Protein AF-A0A376UC32-F1 (afdb_monomer_lite)

Structure (mmCIF, N/CA/C/O backbone):
data_AF-A0A376UC32-F1
#
_entry.id   AF-A0A376UC32-F1
#
loop_
_atom_site.group_PDB
_atom_site.id
_atom_site.type_symbol
_atom_site.label_atom_id
_atom_site.label_alt_id
_atom_site.label_comp_id
_atom_site.label_asym_id
_atom_site.label_entity_id
_atom_site.label_seq_id
_atom_site.pdbx_PDB_ins_code
_atom_site.Cartn_x
_atom_site.Cartn_y
_atom_site.Cartn_z
_atom_site.occupancy
_atom_site.B_iso_or_equiv
_atom_site.auth_seq_id
_atom_site.auth_comp_id
_atom_site.auth_asym_id
_atom_site.auth_atom_id
_atom_site.pdbx_PDB_model_num
ATOM 1 N N . MET A 1 1 ? 10.040 -1.223 -4.655 1.00 86.00 1 MET A N 1
ATOM 2 C CA . MET A 1 1 ? 10.748 -2.369 -5.273 1.00 86.00 1 MET A CA 1
ATOM 3 C C . MET A 1 1 ? 9.924 -3.632 -5.082 1.00 86.00 1 MET A C 1
ATOM 5 O O . MET A 1 1 ? 9.119 -3.665 -4.160 1.00 86.00 1 MET A O 1
ATOM 9 N N . VAL A 1 2 ? 10.116 -4.657 -5.914 1.00 87.44 2 VAL A N 1
ATOM 10 C CA . VAL A 1 2 ? 9.403 -5.938 -5.798 1.00 87.44 2 VAL A CA 1
ATOM 11 C C . VAL A 1 2 ? 10.393 -7.031 -5.417 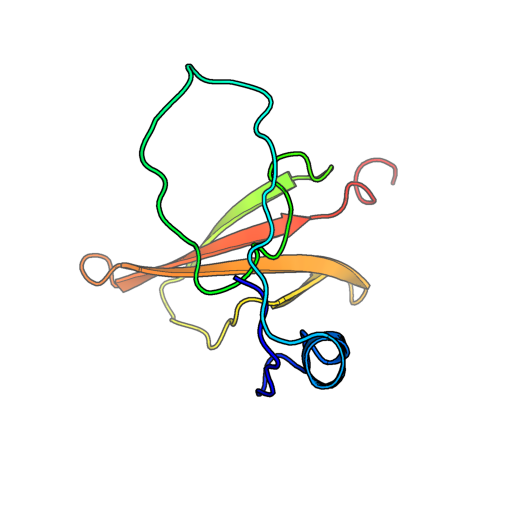1.00 87.44 2 VAL A C 1
ATOM 13 O O . VAL A 1 2 ? 11.348 -7.307 -6.142 1.00 87.44 2 VAL A O 1
ATOM 16 N N . LYS A 1 3 ? 10.161 -7.639 -4.255 1.00 89.94 3 LYS A N 1
ATOM 17 C CA . LYS A 1 3 ? 10.969 -8.712 -3.664 1.00 89.94 3 LYS A CA 1
ATOM 18 C C . LYS A 1 3 ? 10.038 -9.799 -3.119 1.00 89.94 3 LYS A C 1
ATOM 20 O O . LYS A 1 3 ? 8.867 -9.496 -2.881 1.00 89.94 3 LYS A O 1
ATOM 25 N N . PRO A 1 4 ? 10.510 -11.036 -2.903 1.00 89.44 4 PRO A N 1
ATOM 26 C CA . PRO A 1 4 ? 9.652 -12.067 -2.345 1.00 89.44 4 PRO A CA 1
ATOM 27 C C . PRO A 1 4 ? 9.384 -11.735 -0.873 1.00 89.44 4 PRO A C 1
ATOM 29 O O . PRO A 1 4 ? 10.317 -11.459 -0.115 1.00 89.44 4 PRO A O 1
ATOM 32 N N . GLN A 1 5 ? 8.113 -11.723 -0.476 1.00 86.62 5 GLN A N 1
ATOM 33 C CA . GLN A 1 5 ? 7.695 -11.446 0.899 1.00 86.62 5 GLN A CA 1
ATOM 34 C C . GLN A 1 5 ? 6.713 -12.509 1.385 1.00 86.62 5 GLN A C 1
ATOM 36 O O . GLN A 1 5 ? 5.840 -12.961 0.642 1.00 86.62 5 GLN A O 1
ATOM 41 N N . ILE A 1 6 ? 6.867 -12.883 2.654 1.00 86.94 6 ILE A N 1
ATOM 42 C CA . ILE A 1 6 ? 5.952 -13.745 3.393 1.00 86.94 6 ILE A CA 1
ATOM 43 C C . ILE A 1 6 ? 5.726 -13.128 4.771 1.00 86.94 6 ILE A C 1
ATOM 45 O O . ILE A 1 6 ? 6.682 -12.798 5.474 1.00 86.94 6 ILE A O 1
ATOM 49 N N . GLY A 1 7 ? 4.464 -12.962 5.143 1.00 81.31 7 GLY A N 1
ATOM 50 C CA . GLY A 1 7 ? 4.073 -12.354 6.407 1.00 81.31 7 GLY A CA 1
ATOM 51 C C . GLY A 1 7 ? 2.634 -12.689 6.771 1.00 81.31 7 GLY A C 1
ATOM 52 O O . GLY A 1 7 ? 1.966 -13.476 6.097 1.00 81.31 7 GLY A O 1
ATOM 53 N N . ARG A 1 8 ? 2.141 -12.092 7.858 1.00 72.88 8 ARG A N 1
ATOM 54 C CA . ARG A 1 8 ? 0.762 -12.308 8.330 1.00 72.88 8 ARG A CA 1
ATOM 55 C C . ARG A 1 8 ? -0.265 -11.769 7.329 1.00 72.88 8 ARG A C 1
ATOM 57 O O . ARG A 1 8 ? -1.365 -12.297 7.222 1.00 72.88 8 ARG A O 1
ATOM 64 N N . GLU A 1 9 ? 0.125 -10.732 6.605 1.00 70.44 9 GLU A N 1
ATOM 65 C CA . GLU A 1 9 ? -0.601 -10.065 5.530 1.00 70.44 9 GLU A CA 1
ATOM 66 C C . GLU A 1 9 ? -0.679 -10.883 4.227 1.00 70.44 9 GLU A C 1
ATOM 68 O O . GLU A 1 9 ? -1.488 -10.564 3.358 1.00 70.44 9 GLU A O 1
ATOM 73 N N . GLY A 1 10 ? 0.113 -11.955 4.092 1.00 78.38 10 GLY A N 1
ATOM 74 C CA . GLY A 1 10 ? 0.067 -12.870 2.954 1.00 78.38 10 GLY A CA 1
ATOM 75 C C . GLY A 1 10 ? 1.424 -13.107 2.297 1.00 78.38 10 GLY A C 1
ATOM 76 O O . GLY A 1 10 ? 2.481 -12.979 2.916 1.00 78.38 10 GLY A O 1
ATOM 77 N N . ILE A 1 11 ? 1.377 -13.506 1.026 1.00 87.50 11 ILE A N 1
ATOM 78 C CA . ILE A 1 11 ? 2.551 -13.857 0.225 1.00 87.50 11 ILE A CA 1
ATOM 79 C C . ILE A 1 11 ? 2.549 -12.995 -1.039 1.00 87.50 11 ILE A C 1
ATOM 81 O O . ILE A 1 11 ? 1.539 -12.930 -1.740 1.00 87.50 11 ILE A O 1
ATOM 85 N N . SER A 1 12 ? 3.675 -12.355 -1.352 1.00 85.31 12 SER A N 1
ATOM 86 C CA . SER A 1 12 ? 3.834 -11.518 -2.546 1.00 85.31 12 SER A CA 1
ATOM 87 C C . SER A 1 12 ? 5.205 -11.717 -3.198 1.00 85.31 12 SER A C 1
ATOM 89 O O . SER A 1 12 ? 6.136 -12.270 -2.608 1.00 85.31 12 SER A O 1
ATOM 91 N N . GLY A 1 13 ? 5.326 -11.313 -4.465 1.00 85.19 13 GLY A N 1
ATOM 92 C CA . GLY A 1 13 ? 6.613 -11.286 -5.161 1.00 85.19 13 GLY A CA 1
ATOM 93 C C . GLY A 1 13 ? 7.230 -12.656 -5.468 1.00 85.19 13 GLY A C 1
ATOM 94 O O . GLY A 1 13 ? 8.413 -12.707 -5.781 1.00 85.19 13 GLY A O 1
ATOM 95 N N . LEU A 1 14 ? 6.481 -13.765 -5.430 1.00 90.12 14 LEU A N 1
ATOM 96 C CA . LEU A 1 14 ? 7.032 -15.112 -5.682 1.00 90.12 14 LEU A CA 1
ATOM 97 C C . LEU A 1 14 ? 7.702 -15.271 -7.057 1.00 90.12 14 LEU A C 1
ATOM 99 O O . LEU A 1 14 ? 8.651 -16.039 -7.181 1.00 90.12 14 LEU A O 1
ATOM 103 N N . GLY A 1 15 ? 7.273 -14.514 -8.073 1.00 85.38 15 GLY A N 1
ATOM 104 C CA . GLY A 1 15 ? 7.927 -14.508 -9.390 1.00 85.38 15 GLY A CA 1
ATOM 105 C C . GLY A 1 15 ? 9.404 -14.093 -9.335 1.00 85.38 15 GLY A C 1
ATOM 106 O O . GLY A 1 15 ? 10.214 -14.573 -10.126 1.00 85.38 15 GLY A O 1
ATOM 107 N N . THR A 1 16 ? 9.781 -13.291 -8.334 1.00 88.94 16 THR A N 1
ATOM 108 C CA . THR A 1 16 ? 11.165 -12.836 -8.130 1.00 88.94 16 THR A CA 1
ATOM 109 C C . THR A 1 16 ? 12.116 -13.945 -7.686 1.00 88.94 16 THR A C 1
ATOM 111 O O . THR A 1 16 ? 13.325 -13.776 -7.804 1.00 88.94 16 THR A O 1
ATOM 114 N N . LEU A 1 17 ? 11.604 -15.100 -7.237 1.00 88.38 17 LEU A N 1
ATOM 115 C CA . LEU A 1 17 ? 12.441 -16.269 -6.946 1.00 88.38 17 LEU A CA 1
ATOM 116 C C . LEU A 1 17 ? 13.123 -16.811 -8.207 1.00 88.38 17 LEU A C 1
ATOM 118 O O . LEU A 1 17 ? 14.204 -17.383 -8.115 1.00 88.38 17 LEU A O 1
ATOM 122 N N . LEU A 1 18 ? 12.494 -16.624 -9.372 1.00 90.56 18 LEU A N 1
ATOM 123 C CA . LEU A 1 18 ? 13.030 -17.042 -10.666 1.00 90.56 18 LEU A CA 1
ATOM 124 C C . LEU A 1 18 ? 13.685 -15.877 -11.414 1.00 90.56 18 LEU A C 1
ATOM 126 O O . LEU A 1 18 ? 14.763 -16.042 -11.973 1.00 90.56 18 LEU A O 1
ATOM 130 N N . SER A 1 19 ? 13.047 -14.701 -11.432 1.00 89.25 19 SER A N 1
ATOM 131 C CA . SER A 1 19 ? 13.517 -13.547 -12.214 1.00 89.25 19 SER A CA 1
ATOM 132 C C . SER A 1 19 ? 14.552 -12.672 -11.502 1.00 89.25 19 SER A C 1
ATOM 134 O O . SER A 1 19 ? 15.186 -11.839 -12.144 1.00 89.25 19 SER A O 1
ATOM 136 N N . GLY A 1 20 ? 14.688 -12.806 -10.181 1.00 91.31 20 GLY A N 1
ATOM 137 C CA . GLY A 1 20 ? 15.379 -11.838 -9.332 1.00 91.31 20 GLY A CA 1
ATOM 138 C C . GLY A 1 20 ? 14.502 -10.643 -8.929 1.00 91.31 20 GLY A C 1
ATOM 139 O O . GLY A 1 20 ? 13.388 -10.452 -9.427 1.00 91.31 20 GLY A O 1
ATOM 140 N N . VAL A 1 21 ? 15.017 -9.848 -7.984 1.00 92.12 21 VAL A N 1
ATOM 141 C CA . VAL A 1 21 ? 14.402 -8.609 -7.468 1.00 92.12 21 VAL A CA 1
ATOM 142 C C . VAL A 1 21 ?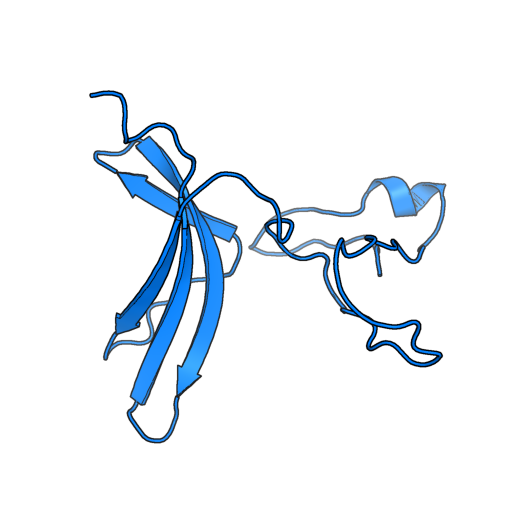 14.466 -7.513 -8.531 1.00 92.12 21 VAL A C 1
ATOM 144 O O . VAL A 1 21 ? 15.509 -7.320 -9.154 1.00 92.12 21 VAL A O 1
ATOM 147 N N . TYR A 1 22 ? 13.379 -6.759 -8.704 1.00 90.06 22 TYR A N 1
ATOM 148 C CA . TYR A 1 22 ? 13.305 -5.669 -9.683 1.00 90.06 22 TYR A CA 1
ATOM 149 C C . TYR A 1 22 ? 12.626 -4.413 -9.119 1.00 90.06 22 TYR A C 1
ATOM 151 O O . TYR A 1 22 ? 11.985 -4.429 -8.063 1.00 90.06 22 TYR A O 1
ATOM 159 N N . ILE A 1 23 ? 12.789 -3.291 -9.826 1.00 90.06 23 ILE A N 1
ATOM 160 C CA . ILE A 1 23 ? 12.121 -2.023 -9.522 1.00 90.06 23 ILE A CA 1
ATOM 161 C C . ILE A 1 23 ? 10.958 -1.857 -10.490 1.00 90.06 23 ILE A C 1
ATOM 163 O O . ILE A 1 23 ? 11.144 -1.868 -11.704 1.00 90.06 23 ILE A O 1
ATOM 167 N N . GLU A 1 24 ? 9.762 -1.699 -9.938 1.00 88.06 24 GLU A N 1
ATOM 168 C CA . GLU A 1 24 ? 8.566 -1.370 -10.700 1.00 88.06 24 GLU A CA 1
ATOM 169 C C . GLU A 1 24 ? 8.380 0.147 -10.731 1.00 88.06 24 GLU A C 1
ATOM 171 O O . GLU A 1 24 ? 8.587 0.826 -9.722 1.00 88.06 24 GLU A O 1
ATOM 176 N N . LEU A 1 25 ? 8.010 0.669 -11.898 1.00 87.56 25 LEU A N 1
ATOM 177 C CA . LEU A 1 25 ? 7.760 2.086 -12.115 1.00 87.56 25 LEU A CA 1
ATOM 178 C C . LEU A 1 25 ? 6.296 2.270 -12.503 1.00 87.56 25 LEU A C 1
ATOM 180 O O . LEU A 1 25 ? 5.861 1.758 -13.532 1.00 87.56 25 LEU A O 1
ATOM 184 N N . GLN A 1 26 ? 5.564 3.051 -11.713 1.00 85.94 26 GLN A N 1
ATOM 185 C CA . GLN A 1 26 ? 4.212 3.472 -12.054 1.00 85.94 26 GLN A CA 1
ATOM 186 C C . GLN A 1 26 ? 4.227 4.936 -12.525 1.00 85.94 26 GLN A C 1
ATOM 188 O O . GLN A 1 26 ? 4.533 5.824 -11.726 1.00 85.94 26 GLN A O 1
ATOM 193 N N . PRO A 1 27 ? 3.905 5.223 -13.800 1.00 84.44 27 PRO A N 1
ATOM 194 C CA . PRO A 1 27 ? 3.831 6.593 -14.295 1.00 84.44 27 PRO A CA 1
ATOM 195 C C . PRO A 1 27 ? 2.683 7.375 -13.645 1.00 84.44 27 PRO A C 1
ATOM 197 O O . PRO A 1 27 ? 1.557 6.887 -13.551 1.00 84.44 27 PRO A O 1
ATOM 200 N N . GLY A 1 28 ? 2.952 8.616 -13.241 1.00 82.69 28 GLY A N 1
ATOM 201 C CA . GLY A 1 28 ? 1.918 9.571 -12.842 1.00 82.69 28 GLY A CA 1
ATOM 202 C C . GLY A 1 28 ? 1.332 10.312 -14.048 1.00 82.69 28 GLY A C 1
ATOM 203 O O . GLY A 1 28 ? 2.024 10.561 -15.031 1.00 82.69 28 GLY A O 1
ATOM 204 N N . ALA A 1 29 ? 0.063 10.718 -13.964 1.00 78.88 29 ALA A N 1
ATOM 205 C CA . ALA A 1 29 ? -0.605 11.498 -15.016 1.00 78.88 29 ALA A CA 1
ATOM 206 C C . ALA A 1 29 ? -0.344 13.019 -14.933 1.00 78.88 29 ALA A C 1
ATOM 208 O O . ALA A 1 29 ? -0.784 13.773 -15.800 1.00 78.88 29 ALA A O 1
ATOM 209 N N . LYS A 1 30 ? 0.306 13.494 -13.863 1.00 79.81 30 LYS A N 1
ATOM 210 C CA . LYS A 1 30 ? 0.521 14.919 -13.567 1.00 79.81 30 LYS A CA 1
ATOM 211 C C . LYS A 1 30 ? 1.911 15.139 -12.969 1.00 79.81 30 LYS A C 1
ATOM 213 O O . LYS A 1 30 ? 2.439 14.250 -12.309 1.00 79.81 30 LYS A O 1
ATOM 218 N N . GLY A 1 31 ? 2.444 16.349 -13.140 1.00 80.81 31 GLY A N 1
ATOM 219 C CA . GLY A 1 31 ? 3.733 16.780 -12.588 1.00 80.81 31 GLY A CA 1
ATOM 220 C C . GLY A 1 31 ? 4.749 17.162 -13.666 1.00 80.81 31 GLY A C 1
ATOM 221 O O . GLY A 1 31 ? 4.568 16.864 -14.845 1.00 80.81 31 GLY A O 1
ATOM 222 N N . SER A 1 32 ? 5.811 17.856 -13.258 1.00 83.06 32 SER A N 1
ATOM 223 C CA . SER A 1 32 ? 6.989 18.111 -14.092 1.00 83.06 32 SER A CA 1
ATOM 224 C C . SER A 1 32 ? 7.998 16.974 -13.944 1.00 83.06 32 SER A C 1
ATOM 226 O O . SER A 1 32 ? 8.028 16.297 -12.917 1.00 83.06 32 SER A O 1
ATOM 228 N N . LYS A 1 33 ? 8.865 16.790 -14.944 1.00 85.69 33 LYS A N 1
ATOM 229 C CA . LYS A 1 33 ? 9.973 15.833 -14.855 1.00 85.69 33 LYS A CA 1
ATOM 230 C C . LYS A 1 33 ? 10.825 16.128 -13.611 1.00 85.69 33 LYS A C 1
ATOM 232 O O . LYS A 1 33 ? 11.251 17.264 -13.416 1.00 85.69 33 LYS A O 1
ATOM 237 N N . MET A 1 34 ? 11.070 15.103 -12.802 1.00 85.31 34 MET A N 1
ATOM 238 C CA . MET A 1 34 ? 12.024 15.129 -11.694 1.00 85.31 34 MET A CA 1
ATOM 239 C C . MET A 1 34 ? 13.166 14.146 -11.975 1.00 85.31 34 MET A C 1
ATOM 241 O O . MET A 1 34 ? 12.969 13.143 -12.664 1.00 85.31 34 MET A O 1
ATOM 245 N N . ASP A 1 35 ? 14.349 14.430 -11.432 1.00 89.38 35 ASP A N 1
ATOM 246 C CA . ASP A 1 35 ? 15.536 13.566 -11.560 1.00 89.38 35 ASP A CA 1
ATOM 247 C C . ASP A 1 35 ? 15.792 12.721 -10.299 1.00 89.38 35 ASP A C 1
ATOM 249 O O . ASP A 1 35 ? 16.705 11.899 -10.264 1.00 89.38 35 ASP A O 1
ATOM 253 N N . LYS A 1 36 ? 14.990 12.921 -9.246 1.00 89.62 36 LYS A N 1
ATOM 254 C CA . LYS A 1 36 ? 15.059 12.181 -7.983 1.00 89.62 36 LYS A CA 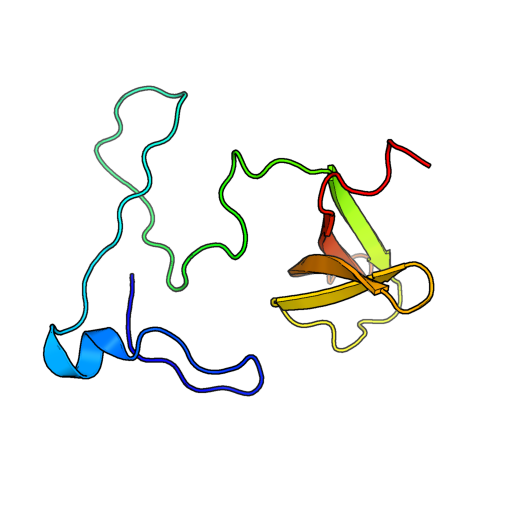1
ATOM 255 C C . LYS A 1 36 ? 13.663 11.729 -7.583 1.00 89.62 36 LYS A C 1
ATOM 257 O O . LYS A 1 36 ? 12.732 12.530 -7.623 1.00 89.62 36 LYS A O 1
ATOM 262 N N . TYR A 1 37 ? 13.555 10.466 -7.186 1.00 88.81 37 TYR A N 1
ATOM 263 C CA . TYR A 1 37 ? 12.322 9.852 -6.707 1.00 88.81 37 TYR A CA 1
ATOM 264 C C . TYR A 1 37 ? 12.631 8.995 -5.490 1.00 88.81 37 TYR A C 1
ATOM 266 O O . TYR A 1 37 ? 13.657 8.310 -5.458 1.00 88.81 37 TYR A O 1
ATOM 274 N N . ASP A 1 38 ? 11.721 9.009 -4.525 1.00 88.62 38 ASP A N 1
ATOM 275 C CA . ASP A 1 38 ? 11.791 8.109 -3.385 1.00 88.62 38 ASP A CA 1
ATOM 276 C C . ASP A 1 38 ? 11.334 6.715 -3.812 1.00 88.62 38 ASP A C 1
ATOM 278 O O . ASP A 1 38 ? 10.278 6.535 -4.427 1.00 88.62 38 ASP A O 1
ATOM 282 N N . LEU A 1 39 ? 12.148 5.711 -3.496 1.00 88.31 39 LEU A N 1
ATOM 283 C CA . LEU A 1 39 ? 11.800 4.326 -3.757 1.00 88.31 39 LEU A CA 1
ATOM 284 C C . LEU A 1 39 ? 10.922 3.808 -2.619 1.00 88.31 39 LEU A C 1
ATOM 286 O O . LEU A 1 39 ? 11.347 3.769 -1.469 1.00 88.31 39 LEU A O 1
ATOM 290 N N . LEU A 1 40 ? 9.714 3.359 -2.954 1.00 85.50 40 LEU A N 1
ATOM 291 C CA . LEU A 1 40 ? 8.839 2.698 -1.989 1.00 85.50 40 LEU A CA 1
ATOM 292 C C . LEU A 1 40 ? 9.327 1.268 -1.716 1.00 85.50 40 LEU A C 1
ATOM 294 O O . LEU A 1 40 ? 9.629 0.517 -2.651 1.00 85.50 40 LEU A O 1
ATOM 298 N N . ASP A 1 41 ? 9.370 0.877 -0.442 1.00 79.62 41 ASP A N 1
ATOM 299 C CA . ASP A 1 41 ? 9.783 -0.468 -0.014 1.00 79.62 41 ASP A CA 1
ATOM 300 C C . ASP A 1 41 ? 8.772 -1.555 -0.388 1.00 79.62 41 ASP A C 1
ATOM 302 O O . ASP A 1 41 ? 9.161 -2.684 -0.700 1.00 79.62 41 ASP A O 1
ATOM 306 N N . SER A 1 42 ? 7.486 -1.207 -0.391 1.00 78.19 42 SER A N 1
ATOM 307 C CA . SER A 1 42 ? 6.380 -2.054 -0.826 1.00 78.19 42 SER A CA 1
ATOM 308 C C . SER A 1 42 ? 5.556 -1.346 -1.905 1.00 78.19 42 SER A C 1
ATOM 310 O O . SER A 1 42 ? 5.460 -0.114 -1.905 1.00 78.19 42 SER A O 1
ATOM 312 N N . PRO A 1 43 ? 4.968 -2.097 -2.852 1.00 77.00 43 PRO A N 1
ATOM 313 C CA . PRO A 1 43 ? 4.024 -1.519 -3.794 1.00 77.00 43 PRO A CA 1
ATOM 314 C C . PRO A 1 43 ? 2.790 -0.992 -3.042 1.00 77.00 43 PRO A C 1
ATOM 316 O O . PRO A 1 43 ? 2.355 -1.612 -2.063 1.00 77.00 43 PRO A O 1
ATOM 319 N N . PRO A 1 44 ? 2.208 0.137 -3.476 1.00 76.94 44 PRO A N 1
ATOM 320 C CA . PRO A 1 44 ? 0.968 0.630 -2.895 1.00 76.94 44 PRO A CA 1
ATOM 321 C C . PRO A 1 44 ? -0.162 -0.380 -3.131 1.00 76.94 44 PRO A C 1
ATOM 323 O O . PRO A 1 44 ? -0.277 -0.957 -4.211 1.00 76.94 44 PRO A O 1
ATOM 326 N N . LEU A 1 45 ? -1.022 -0.576 -2.127 1.00 74.25 45 LEU A N 1
ATOM 327 C CA . LEU A 1 45 ? -2.128 -1.542 -2.202 1.00 74.25 45 LEU A CA 1
ATOM 328 C C . LEU A 1 45 ? -3.192 -1.173 -3.241 1.00 74.25 45 LEU A C 1
ATOM 330 O O . LEU A 1 45 ? -3.888 -2.049 -3.748 1.00 74.25 45 LEU A O 1
ATOM 334 N N . ALA A 1 46 ? -3.315 0.113 -3.562 1.00 73.62 46 ALA A N 1
ATOM 335 C CA . ALA A 1 46 ? -4.179 0.599 -4.620 1.00 73.62 46 ALA A CA 1
ATOM 336 C C . ALA A 1 46 ? -3.440 1.659 -5.445 1.00 73.62 46 ALA A C 1
ATOM 338 O O . ALA A 1 46 ? -2.828 2.568 -4.868 1.00 73.62 46 ALA A O 1
ATOM 339 N N . PRO A 1 47 ? -3.510 1.589 -6.784 1.00 71.75 47 PRO A N 1
ATOM 340 C CA . PRO A 1 47 ? -2.931 2.620 -7.624 1.00 71.75 47 PRO A CA 1
ATOM 341 C C . PRO A 1 47 ? -3.666 3.962 -7.415 1.00 71.75 47 PRO A C 1
ATOM 343 O O . PRO A 1 47 ? -4.825 3.978 -6.987 1.00 71.75 47 PRO A O 1
ATOM 346 N N . PRO A 1 48 ? -3.029 5.118 -7.680 1.00 70.62 48 PRO A N 1
ATOM 347 C CA . PRO A 1 48 ? -3.648 6.431 -7.469 1.00 70.62 48 PRO A CA 1
ATOM 348 C C . PRO A 1 48 ? -4.927 6.673 -8.283 1.00 70.62 48 PRO A C 1
ATOM 350 O O . PRO A 1 48 ? -5.750 7.491 -7.885 1.00 70.62 48 PRO A O 1
ATOM 353 N N . ASP A 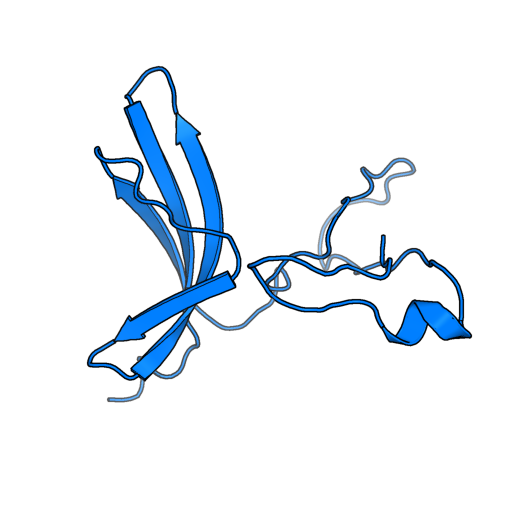1 49 ? -5.088 5.981 -9.410 1.00 71.06 49 ASP A N 1
ATOM 354 C CA . ASP A 1 49 ? -6.239 6.037 -10.315 1.00 71.06 49 ASP A CA 1
ATOM 355 C C . ASP A 1 49 ? -7.255 4.906 -10.077 1.00 71.06 49 ASP A C 1
ATOM 357 O O . ASP A 1 49 ? -8.197 4.745 -10.859 1.00 71.06 49 ASP A O 1
ATOM 361 N N . ALA A 1 50 ? -7.096 4.128 -8.998 1.00 73.19 50 ALA A N 1
ATOM 362 C CA . ALA A 1 50 ? -8.065 3.112 -8.615 1.00 73.19 50 ALA A CA 1
ATOM 363 C C . ALA A 1 50 ? -9.466 3.730 -8.492 1.00 73.19 50 ALA A C 1
ATOM 365 O O . ALA A 1 50 ? -9.693 4.657 -7.711 1.00 73.19 50 ALA A O 1
ATOM 366 N N . LYS A 1 51 ? -10.426 3.197 -9.258 1.00 74.12 51 LYS A N 1
ATOM 367 C CA . LYS A 1 51 ? -11.831 3.605 -9.155 1.00 74.12 51 LYS A CA 1
ATOM 368 C C . LYS A 1 51 ? -12.364 3.253 -7.769 1.00 74.12 51 LYS A C 1
ATOM 370 O O . LYS A 1 51 ? -12.282 2.098 -7.357 1.00 74.12 51 LYS A O 1
ATOM 375 N N . GLY A 1 52 ? -12.966 4.221 -7.087 1.00 77.88 52 GLY A N 1
ATOM 376 C CA . GLY A 1 52 ? -13.456 4.011 -5.733 1.00 77.88 52 GLY A CA 1
ATOM 377 C C . GLY A 1 52 ? -13.514 5.284 -4.906 1.00 77.88 52 GLY A C 1
ATOM 378 O O . GLY A 1 52 ? -13.298 6.382 -5.417 1.00 77.88 52 GLY A O 1
ATOM 379 N N . ILE A 1 53 ? -13.797 5.118 -3.616 1.00 81.50 53 ILE A N 1
ATOM 380 C CA . ILE A 1 53 ? -13.756 6.199 -2.626 1.00 81.50 53 ILE A CA 1
ATOM 381 C C . ILE A 1 53 ? -12.645 5.887 -1.631 1.00 81.50 53 ILE A C 1
ATOM 383 O O . ILE A 1 53 ? -12.561 4.760 -1.139 1.00 81.50 53 ILE A O 1
ATOM 387 N N . ARG A 1 54 ? -11.819 6.891 -1.325 1.00 83.56 54 ARG A N 1
ATOM 388 C CA . ARG A 1 54 ? -10.876 6.845 -0.207 1.00 83.56 54 ARG A CA 1
ATOM 389 C C . ARG A 1 54 ? -11.452 7.581 0.990 1.00 83.56 54 ARG A C 1
ATOM 391 O O . ARG A 1 54 ? -11.924 8.707 0.844 1.00 83.56 54 ARG A O 1
ATOM 398 N N . VAL A 1 55 ? -11.424 6.947 2.155 1.00 82.81 55 VAL A N 1
ATOM 399 C CA . VAL A 1 55 ? -11.954 7.512 3.402 1.00 82.81 55 VAL A CA 1
ATOM 400 C C . VAL A 1 55 ? -10.881 7.430 4.475 1.00 82.81 55 VAL A C 1
ATOM 402 O O . VAL A 1 55 ? -10.181 6.424 4.558 1.00 82.81 55 VAL A O 1
ATOM 405 N N . ILE A 1 56 ? -10.771 8.478 5.290 1.00 84.88 56 ILE A N 1
ATOM 406 C CA . ILE A 1 56 ? -9.917 8.504 6.478 1.00 84.88 56 ILE A CA 1
ATOM 407 C C . ILE A 1 56 ? -10.809 8.260 7.692 1.00 84.88 56 ILE A C 1
ATOM 409 O O . ILE A 1 56 ? -11.812 8.951 7.872 1.00 84.88 56 ILE A O 1
ATOM 413 N N . LEU A 1 57 ? -10.463 7.261 8.499 1.00 81.19 57 LEU A N 1
ATOM 414 C CA . LEU A 1 57 ? -11.162 6.945 9.741 1.00 81.19 57 LEU A CA 1
ATOM 415 C C . LEU A 1 57 ? -10.267 7.252 10.933 1.00 81.19 57 LEU A C 1
ATOM 417 O O . LEU A 1 57 ? -9.144 6.757 10.988 1.00 81.19 57 LEU A O 1
ATOM 421 N N . ASP A 1 58 ? -10.813 7.988 11.897 1.00 84.00 58 ASP A N 1
ATOM 422 C CA . ASP A 1 58 ? -10.149 8.314 13.154 1.00 84.00 58 ASP A CA 1
ATOM 423 C C . ASP A 1 58 ? -10.672 7.429 14.287 1.00 84.00 58 ASP A C 1
ATOM 425 O O . ASP A 1 58 ? -11.880 7.320 14.519 1.00 84.00 58 ASP A O 1
ATOM 429 N N . SER A 1 59 ? -9.761 6.809 15.037 1.00 78.75 59 SER A N 1
ATOM 430 C CA . SER A 1 59 ? -10.106 5.995 16.207 1.00 78.75 59 SER A CA 1
ATOM 431 C C . SER A 1 59 ? -9.227 6.313 17.412 1.00 78.75 59 SER A C 1
ATOM 433 O O . SER A 1 59 ? -8.005 6.369 17.301 1.00 78.75 59 SER A O 1
ATOM 435 N N . LYS A 1 60 ? -9.854 6.428 18.593 1.00 76.88 60 LYS A N 1
ATOM 436 C CA . LYS A 1 60 ? -9.181 6.581 19.903 1.00 76.88 60 LYS A CA 1
ATOM 437 C C . LYS A 1 60 ? -8.545 5.290 20.424 1.00 76.88 60 LYS A C 1
ATOM 439 O O . LYS A 1 60 ? -7.811 5.303 21.405 1.00 76.88 60 LYS A O 1
ATOM 444 N N . LYS A 1 61 ? -8.894 4.149 19.828 1.00 69.06 61 LYS A N 1
ATOM 445 C CA . LYS A 1 61 ? -8.268 2.859 20.113 1.00 69.06 61 LYS A CA 1
ATOM 446 C C . LYS A 1 61 ? -7.477 2.472 18.878 1.00 69.06 61 LYS A C 1
ATOM 448 O O . LYS A 1 61 ? -8.075 2.313 17.812 1.00 69.06 61 LYS A O 1
ATOM 453 N N . ALA A 1 62 ? -6.170 2.297 19.036 1.00 60.59 62 ALA A N 1
ATOM 454 C CA . ALA A 1 62 ? -5.347 1.646 18.031 1.00 60.59 62 ALA A CA 1
ATOM 455 C C . ALA A 1 62 ? -5.791 0.178 17.945 1.00 60.59 62 ALA A C 1
ATOM 457 O O . ALA A 1 62 ? -5.322 -0.684 18.686 1.00 60.59 62 ALA A O 1
ATOM 458 N N . GLY A 1 63 ? -6.799 -0.096 17.118 1.00 61.91 63 GLY A N 1
ATOM 459 C CA . GLY A 1 63 ? -7.112 -1.460 16.716 1.00 61.91 63 GLY A CA 1
ATOM 460 C C . GLY A 1 63 ? -5.959 -2.013 15.878 1.00 61.91 63 GLY A C 1
ATOM 461 O O . GLY A 1 63 ? -5.270 -1.249 15.205 1.00 61.91 63 GLY A O 1
ATOM 462 N N . GLN A 1 64 ? -5.754 -3.333 15.902 1.00 67.31 64 GLN A N 1
ATOM 463 C CA . GLN A 1 64 ? -4.770 -4.048 15.072 1.00 67.31 64 GLN A CA 1
ATOM 464 C C . GLN A 1 64 ? -5.176 -4.073 13.587 1.00 67.31 64 GLN A C 1
ATOM 466 O O . GLN A 1 64 ? -5.254 -5.135 12.980 1.00 67.31 64 GLN A O 1
ATOM 471 N N . LEU A 1 65 ? -5.468 -2.915 12.998 1.00 76.62 65 LEU A N 1
ATOM 472 C CA . LEU A 1 65 ? -5.729 -2.826 11.570 1.00 76.62 65 LEU A CA 1
ATOM 473 C C . LEU A 1 65 ? -4.406 -2.733 10.828 1.00 76.62 65 LEU A C 1
ATOM 475 O O . LEU A 1 65 ? -3.563 -1.879 11.107 1.00 76.62 65 LEU A O 1
ATOM 479 N N . SER A 1 66 ? -4.233 -3.657 9.900 1.00 78.62 66 SER A N 1
ATOM 480 C CA . SER A 1 66 ? -3.042 -3.814 9.080 1.00 78.62 66 SER A CA 1
ATOM 481 C C . SER A 1 66 ? -3.370 -3.452 7.637 1.00 78.62 66 SER A C 1
ATOM 483 O O . SER A 1 66 ? -4.496 -3.694 7.192 1.00 78.62 66 SER A O 1
ATOM 485 N N . PRO A 1 67 ? -2.413 -2.889 6.881 1.00 80.56 67 PRO A N 1
ATOM 486 C CA . PRO A 1 67 ? -2.569 -2.743 5.440 1.00 80.56 67 PRO A CA 1
ATOM 487 C C . PRO A 1 67 ? -3.019 -4.068 4.807 1.00 80.56 67 PRO A C 1
ATOM 489 O O . PRO A 1 67 ? -2.423 -5.113 5.059 1.00 80.56 67 PRO A O 1
ATOM 492 N N . GLY A 1 68 ? -4.085 -4.021 4.011 1.00 80.38 68 GLY A N 1
ATOM 493 C CA . GLY A 1 68 ? -4.695 -5.179 3.358 1.00 80.38 68 GLY A CA 1
ATOM 494 C C . GLY A 1 68 ? -5.928 -5.750 4.065 1.00 80.38 68 GLY A C 1
ATOM 495 O O . GLY A 1 68 ? -6.697 -6.466 3.413 1.00 80.38 68 GLY A O 1
ATOM 496 N N . ASP A 1 69 ? -6.171 -5.403 5.336 1.00 86.06 69 ASP A N 1
ATOM 497 C CA . ASP A 1 69 ? -7.352 -5.865 6.074 1.00 86.06 69 ASP A CA 1
ATOM 498 C C . ASP A 1 69 ? -8.648 -5.486 5.333 1.00 86.06 69 ASP A C 1
ATOM 500 O O . ASP A 1 69 ? -8.754 -4.381 4.784 1.00 86.06 69 ASP A O 1
ATOM 504 N N . PRO A 1 70 ? -9.647 -6.386 5.268 1.00 86.31 70 PRO A N 1
ATOM 505 C CA . PRO A 1 70 ? -10.829 -6.168 4.450 1.00 86.31 70 PRO A CA 1
ATOM 506 C C . PRO A 1 70 ? -11.770 -5.139 5.084 1.00 86.31 70 PRO A C 1
ATOM 508 O O . PRO A 1 70 ? -12.141 -5.241 6.252 1.00 86.31 70 PRO A O 1
ATOM 511 N N . VAL A 1 71 ? -12.245 -4.197 4.270 1.00 86.44 71 VAL A N 1
ATOM 512 C CA . VAL A 1 71 ? -13.377 -3.336 4.632 1.00 86.44 71 VAL A CA 1
ATOM 513 C C . VAL A 1 71 ? -14.654 -4.068 4.245 1.00 86.44 71 VAL A C 1
ATOM 515 O O . VAL A 1 71 ? -14.826 -4.450 3.083 1.00 86.44 71 VAL A O 1
ATOM 518 N N . LEU A 1 72 ? -15.535 -4.293 5.222 1.00 87.62 72 LEU A N 1
ATOM 519 C CA . LEU A 1 72 ? -16.763 -5.061 5.039 1.00 87.62 72 LEU A CA 1
ATOM 520 C C . LEU A 1 72 ? -18.000 -4.163 5.098 1.00 87.62 72 LEU A C 1
ATOM 522 O O . LEU A 1 72 ? -18.130 -3.325 5.988 1.00 87.62 72 LEU A O 1
ATOM 526 N N . PHE A 1 73 ? -18.958 -4.421 4.213 1.00 84.81 73 PHE A N 1
ATOM 527 C CA . PHE A 1 73 ? -20.314 -3.896 4.298 1.00 84.81 73 PHE A CA 1
ATOM 528 C C . PHE A 1 73 ? -21.295 -5.065 4.316 1.00 84.81 73 PHE A C 1
ATOM 530 O O . PHE A 1 73 ? -21.338 -5.864 3.383 1.00 84.81 73 PHE A O 1
ATOM 537 N N . ARG A 1 74 ? -22.067 -5.198 5.403 1.00 88.69 74 ARG A N 1
ATOM 538 C CA . ARG A 1 74 ? -23.034 -6.300 5.593 1.00 88.69 74 ARG A CA 1
ATOM 539 C C . ARG A 1 74 ? -22.432 -7.700 5.354 1.00 88.69 74 ARG A C 1
ATOM 541 O O . ARG A 1 74 ? -23.090 -8.577 4.809 1.00 88.69 74 ARG A O 1
ATOM 548 N N . GLY A 1 75 ? -21.171 -7.895 5.743 1.00 87.88 75 GLY A N 1
ATOM 549 C CA . GLY A 1 75 ? -20.443 -9.159 5.572 1.00 87.88 75 GLY A CA 1
ATOM 550 C C . GLY A 1 75 ? -19.755 -9.342 4.214 1.00 87.88 75 GLY A C 1
ATOM 551 O O . GLY A 1 75 ? -18.965 -10.269 4.068 1.00 87.88 75 GLY A O 1
ATOM 552 N N . TYR A 1 76 ? -19.975 -8.449 3.246 1.00 87.81 76 TYR A N 1
ATOM 553 C CA . TYR A 1 76 ? -19.311 -8.489 1.943 1.00 87.81 76 TYR A CA 1
ATOM 554 C C . TYR A 1 76 ? -18.074 -7.599 1.931 1.00 87.81 76 TYR A C 1
ATOM 556 O O . TYR A 1 76 ? -18.114 -6.469 2.419 1.00 87.81 76 TYR A O 1
ATOM 564 N N . ARG A 1 77 ? -16.974 -8.089 1.350 1.00 86.56 77 ARG A N 1
ATOM 565 C CA . ARG A 1 77 ? -15.766 -7.285 1.148 1.00 86.56 77 ARG A CA 1
ATOM 566 C C . ARG A 1 77 ? -16.034 -6.227 0.087 1.00 86.56 77 ARG A C 1
ATOM 568 O O . ARG A 1 77 ? -16.267 -6.557 -1.069 1.00 86.56 77 ARG A O 1
ATOM 575 N N . VAL A 1 78 ? -15.961 -4.969 0.497 1.00 86.00 78 VAL A N 1
ATOM 576 C CA . VAL A 1 78 ? -16.137 -3.802 -0.377 1.00 86.00 78 VAL A CA 1
ATOM 577 C C . VAL A 1 78 ? -14.846 -3.020 -0.559 1.00 86.00 78 VAL A C 1
ATOM 579 O O . VAL A 1 78 ? -14.809 -2.081 -1.342 1.00 86.00 78 VAL A O 1
ATOM 582 N N . GLY A 1 79 ? -13.775 -3.397 0.136 1.00 86.56 79 GLY A N 1
ATOM 583 C CA . GLY A 1 79 ? -12.535 -2.644 0.095 1.00 86.56 79 GLY A CA 1
ATOM 584 C C . GLY A 1 79 ? -11.410 -3.246 0.919 1.00 86.56 79 GLY A C 1
ATOM 585 O O . GLY A 1 79 ? -11.478 -4.398 1.372 1.00 86.56 79 GLY A O 1
ATOM 586 N N . SER A 1 80 ? -10.382 -2.435 1.138 1.00 85.81 80 SER A N 1
ATOM 587 C CA . SER A 1 80 ? -9.256 -2.763 2.010 1.00 85.81 80 SER A CA 1
ATOM 588 C C . SER A 1 80 ? -8.665 -1.527 2.672 1.00 85.81 80 SER A C 1
ATOM 590 O O . SER A 1 80 ? -8.711 -0.426 2.121 1.00 85.81 80 SER A O 1
ATOM 592 N N . VAL A 1 81 ? -8.063 -1.735 3.838 1.00 85.94 81 VAL A N 1
ATOM 593 C CA . VAL A 1 81 ? -7.200 -0.747 4.483 1.00 85.94 81 VAL A CA 1
ATOM 594 C C . VAL A 1 81 ? -5.944 -0.556 3.627 1.00 85.94 81 VAL A C 1
ATOM 596 O O . VAL A 1 81 ? -5.220 -1.514 3.372 1.00 85.94 81 VAL A O 1
ATOM 599 N N . GLU A 1 82 ? -5.680 0.668 3.174 1.00 83.25 82 GLU A N 1
ATOM 600 C CA . GLU A 1 82 ? -4.453 1.040 2.463 1.00 83.25 82 GLU A CA 1
ATOM 601 C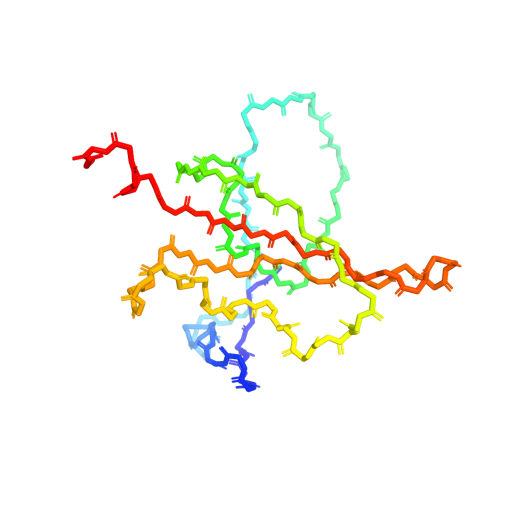 C . GLU A 1 82 ? -3.302 1.271 3.450 1.00 83.25 82 GLU A C 1
ATOM 603 O O . GLU A 1 82 ? -2.224 0.701 3.299 1.00 83.25 82 GLU A O 1
ATOM 608 N N . THR A 1 83 ? -3.528 2.096 4.474 1.00 80.62 83 THR A N 1
ATOM 609 C CA . THR A 1 83 ? -2.519 2.448 5.480 1.00 80.62 83 THR A CA 1
ATOM 610 C C . THR A 1 83 ? -3.158 2.695 6.844 1.00 80.62 83 THR A C 1
ATOM 612 O O . THR A 1 83 ? -4.329 3.060 6.945 1.00 80.62 83 THR A O 1
ATOM 615 N N . SER A 1 84 ? -2.363 2.505 7.898 1.00 78.88 84 SER A N 1
ATOM 616 C CA . SER A 1 84 ? -2.703 2.857 9.277 1.00 78.88 84 SER A CA 1
ATOM 617 C C . SER A 1 84 ? -1.570 3.705 9.840 1.00 78.88 84 SER A C 1
ATOM 619 O O . SER A 1 84 ? -0.404 3.309 9.781 1.00 78.88 84 SER A O 1
ATOM 621 N N . THR A 1 85 ? -1.886 4.900 10.326 1.00 78.88 85 THR A N 1
ATOM 622 C CA . THR A 1 85 ? -0.908 5.819 10.913 1.00 78.88 85 THR A CA 1
ATOM 623 C C . THR A 1 85 ? -1.381 6.232 12.293 1.00 78.88 85 THR A C 1
ATOM 625 O O . THR A 1 85 ? -2.548 6.562 12.483 1.00 78.88 85 THR A O 1
ATOM 628 N N . PHE A 1 86 ? -0.475 6.197 13.267 1.00 79.19 86 PHE A N 1
ATOM 629 C CA . PHE A 1 86 ? -0.774 6.581 14.638 1.00 79.19 86 PHE A CA 1
ATOM 630 C C . PHE A 1 86 ? -0.248 7.989 14.918 1.00 79.19 86 PHE A C 1
ATOM 632 O O . PHE A 1 86 ? 0.957 8.227 14.835 1.00 79.19 86 PHE A O 1
ATOM 639 N N . ASP A 1 87 ? -1.149 8.904 15.264 1.00 79.94 87 ASP A N 1
ATOM 640 C CA . ASP A 1 87 ? -0.813 10.228 15.776 1.00 79.94 87 ASP A CA 1
ATOM 641 C C . ASP A 1 87 ? -0.617 10.151 17.296 1.00 79.94 87 ASP A C 1
ATOM 643 O O . ASP A 1 87 ? -1.562 9.938 18.062 1.00 79.94 87 ASP A O 1
ATOM 647 N N . THR A 1 88 ? 0.627 10.338 17.735 1.00 75.44 88 THR A N 1
ATOM 648 C CA . THR A 1 88 ? 1.022 10.287 19.146 1.00 75.44 88 THR A CA 1
ATOM 649 C C . THR A 1 88 ? 0.528 11.479 19.963 1.00 75.44 88 THR A C 1
ATOM 651 O O . THR A 1 88 ? 0.423 11.350 21.180 1.00 75.44 88 THR A O 1
ATOM 654 N N . GLN A 1 89 ? 0.210 12.620 19.339 1.00 77.06 89 GLN A N 1
ATOM 655 C CA . GLN A 1 89 ? -0.232 13.827 20.048 1.00 77.06 89 GLN A CA 1
ATOM 656 C C . GLN A 1 89 ? -1.698 13.725 20.453 1.00 77.06 89 GLN A C 1
ATOM 658 O O . GLN A 1 89 ? -2.060 14.027 21.588 1.00 77.06 89 GLN A O 1
ATOM 663 N N . ASN A 1 90 ? -2.535 13.259 19.527 1.00 74.19 90 ASN A N 1
ATOM 664 C CA . ASN A 1 90 ? -3.969 13.110 19.759 1.00 74.19 90 ASN A CA 1
ATOM 665 C C . ASN A 1 90 ? -4.357 11.695 20.214 1.00 74.19 90 ASN A C 1
ATOM 667 O O . ASN A 1 90 ? -5.508 11.467 20.588 1.00 74.19 90 ASN A O 1
ATOM 671 N N . ALA A 1 91 ? -3.407 10.750 20.193 1.00 70.81 91 ALA A N 1
ATOM 672 C CA . ALA A 1 91 ? -3.645 9.320 20.386 1.00 70.81 91 ALA A CA 1
ATOM 673 C C . ALA A 1 91 ? -4.738 8.779 19.440 1.00 70.81 91 ALA A C 1
ATOM 675 O O . ALA A 1 91 ? -5.570 7.953 19.827 1.00 70.81 91 ALA A O 1
ATOM 676 N N . ILE A 1 92 ? -4.748 9.276 18.198 1.00 64.12 92 ILE A N 1
ATOM 677 C CA . ILE A 1 92 ? -5.718 8.915 17.159 1.00 64.12 92 ILE A CA 1
ATOM 678 C C . ILE A 1 92 ? -5.011 8.083 16.092 1.00 64.12 92 ILE A C 1
ATOM 680 O O . ILE A 1 92 ? -3.912 8.407 15.655 1.00 64.12 92 ILE A O 1
ATOM 684 N N . SER A 1 93 ? -5.646 6.992 15.670 1.00 69.56 93 SER A N 1
ATOM 685 C CA . SER A 1 93 ? -5.218 6.236 14.489 1.00 69.56 93 SER A CA 1
ATOM 686 C C . SER A 1 93 ? -6.005 6.708 13.276 1.00 69.56 93 SER A C 1
ATOM 688 O O . SER A 1 93 ? -7.231 6.613 13.310 1.00 69.56 93 SER A O 1
ATOM 690 N N . ALA A 1 94 ? -5.307 7.173 12.240 1.00 63.69 94 ALA A N 1
ATOM 691 C CA . ALA A 1 94 ? -5.869 7.493 10.936 1.00 63.69 94 ALA A CA 1
ATOM 692 C C . ALA A 1 94 ? -5.737 6.271 10.021 1.00 63.69 94 ALA A C 1
ATOM 694 O O . ALA A 1 94 ? -4.636 5.751 9.810 1.00 63.69 94 ALA A O 1
ATOM 695 N N . ILE A 1 95 ? -6.860 5.804 9.486 1.00 72.81 95 ILE A N 1
ATOM 696 C CA . ILE A 1 95 ? -6.917 4.627 8.618 1.00 72.81 95 ILE A CA 1
ATOM 697 C C . ILE A 1 95 ? -7.416 5.078 7.255 1.00 72.81 95 ILE A C 1
ATOM 699 O O . ILE A 1 95 ? -8.549 5.542 7.143 1.00 72.81 95 ILE A O 1
ATOM 703 N N . ASN A 1 96 ? -6.582 4.939 6.228 1.00 70.62 96 ASN A N 1
ATOM 704 C CA . ASN A 1 96 ? -6.999 5.181 4.854 1.00 70.62 96 ASN A CA 1
ATOM 705 C C . ASN A 1 96 ? -7.581 3.885 4.287 1.00 70.62 96 ASN A C 1
ATOM 707 O O . ASN A 1 96 ? -6.909 2.855 4.272 1.00 70.62 96 ASN A O 1
ATOM 711 N N . CYS A 1 97 ? -8.823 3.933 3.828 1.00 75.50 97 CYS A N 1
ATOM 712 C CA . CYS A 1 97 ? -9.538 2.797 3.263 1.00 75.50 97 CYS A CA 1
ATOM 713 C C . CYS A 1 97 ? -9.919 3.092 1.818 1.00 75.50 97 CYS A C 1
ATOM 715 O O . CYS A 1 97 ? -10.532 4.127 1.564 1.00 75.50 97 CYS A O 1
ATOM 717 N N . SER A 1 98 ? -9.661 2.159 0.900 1.00 78.00 98 SER A N 1
ATOM 718 C CA . SER A 1 98 ? -10.246 2.189 -0.444 1.00 78.00 98 SER A CA 1
ATOM 719 C C . SER A 1 98 ? -11.508 1.339 -0.503 1.00 78.00 98 SER A C 1
ATOM 721 O O . SER A 1 98 ? -11.509 0.184 -0.082 1.00 78.00 98 SER A O 1
ATOM 723 N N . SER A 1 99 ? -12.584 1.911 -1.040 1.00 74.31 99 SER A N 1
ATOM 724 C CA . SER A 1 99 ? -13.838 1.220 -1.344 1.00 74.31 99 SER A CA 1
ATOM 725 C C . SER A 1 99 ? -13.986 1.035 -2.851 1.00 74.31 99 SER A C 1
ATOM 727 O O . SER A 1 99 ? -13.826 1.997 -3.602 1.00 74.31 99 SER A O 1
ATOM 729 N N . MET A 1 100 ? -14.325 -0.171 -3.304 1.00 63.12 100 MET A N 1
ATOM 730 C CA . MET A 1 100 ? -14.727 -0.431 -4.685 1.00 63.12 100 MET A CA 1
ATOM 731 C C . MET A 1 100 ? -16.071 0.240 -4.977 1.00 63.12 100 MET A C 1
ATOM 733 O O . MET A 1 100 ? -16.996 0.207 -4.172 1.00 63.12 100 MET A O 1
ATOM 737 N N . HIS A 1 101 ? -16.195 0.787 -6.186 1.00 60.59 101 HIS A N 1
ATOM 738 C CA . HIS A 1 101 ? -17.360 1.520 -6.704 1.00 60.59 101 HIS A CA 1
ATOM 739 C C . HIS A 1 101 ? -18.712 0.763 -6.660 1.00 60.59 101 HIS A C 1
ATOM 741 O O . HIS A 1 101 ? -19.747 1.347 -6.949 1.00 60.59 101 HIS A O 1
ATOM 747 N N . LEU A 1 102 ? -18.748 -0.509 -6.251 1.00 53.53 102 LEU A N 1
ATOM 748 C CA . LEU A 1 102 ? -19.932 -1.381 -6.258 1.00 53.53 102 LEU A CA 1
ATOM 749 C C . LEU A 1 102 ? -21.056 -0.989 -5.266 1.00 53.53 102 LEU A C 1
ATOM 751 O O . LEU A 1 102 ? -21.962 -1.786 -5.036 1.00 53.53 102 LEU A O 1
ATOM 755 N N . MET A 1 103 ? -21.024 0.208 -4.671 1.00 49.69 103 MET A N 1
ATOM 756 C CA . MET A 1 103 ? -22.019 0.676 -3.692 1.00 49.69 103 MET A CA 1
ATOM 757 C C . MET A 1 103 ? -22.867 1.872 -4.152 1.00 49.69 103 MET A C 1
ATOM 759 O O . MET A 1 103 ? -23.672 2.345 -3.358 1.00 49.69 103 MET A O 1
ATOM 763 N N . THR A 1 104 ? -22.729 2.372 -5.387 1.00 48.19 104 THR A N 1
ATOM 764 C CA . THR A 1 104 ? -23.603 3.457 -5.894 1.00 48.19 104 THR A CA 1
ATOM 765 C C . THR A 1 104 ? -24.818 2.984 -6.695 1.00 48.19 104 THR A C 1
ATOM 767 O O . THR A 1 104 ? -25.671 3.810 -6.999 1.00 48.19 104 THR A O 1
ATOM 770 N N . ASP A 1 105 ? -24.936 1.681 -6.972 1.00 50.25 105 ASP A N 1
ATOM 771 C CA . ASP A 1 105 ? -25.988 1.118 -7.839 1.00 50.25 105 ASP A CA 1
ATOM 772 C C . ASP A 1 105 ? -27.047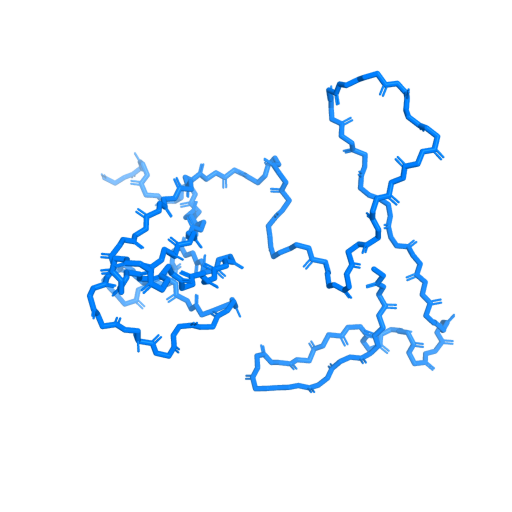 0.285 -7.078 1.00 50.25 105 ASP A C 1
ATOM 774 O O . ASP A 1 105 ? -27.650 -0.623 -7.653 1.00 50.25 105 ASP A O 1
ATOM 778 N N . TRP A 1 106 ? -27.279 0.572 -5.789 1.00 45.28 106 TRP A N 1
ATOM 779 C CA . TRP A 1 106 ? -28.318 -0.072 -4.964 1.00 45.28 106 TRP A CA 1
ATOM 780 C C . TRP A 1 106 ? -29.239 0.941 -4.290 1.00 45.28 106 TRP A C 1
ATOM 782 O O . TRP A 1 106 ? -28.712 1.918 -3.711 1.00 45.28 106 TRP A O 1
#

Radius of gyration: 16.54 Å; chains: 1; bounding box: 44×35×35 Å

InterPro domains:
  IPR003399 Mce/MlaD [PF02470] (52-91)
  IPR051800 Intermembrane Transport Protein PqiA/PqiB [PTHR30462] (1-91)

Organism: Escherichia coli (NCBI:txid562)

Sequence (106 aa):
MVKPQIGREGISGLGTLLSGVYIELQPGAKGSKMDKYDLLDSPPLAPPDAKGIRVILDSKKAGQLSPGDPVLFRGYRVGSVETSTFDTQNAISAINCSSMHLMTDW

Secondary structure (DSSP, 8-state):
-B--EEETTEEE-TTHHHH--B------SSS---S--PPPSS--SS-TT-SSEEEEEEESS-----TTPEEEETTEEEEEEEEEEEETTTTEEEEEEEE-STTS--

Foldseek 3Di:
DADWDDDPLGTGRPVCVPVNDDADDDDDPDDDDDPDDDGDPDDFPADPPAPFDKDKDKDLDPDPFDFFPFDDDPRDGFWTWRDWDADPVSRIIITIITGHPVPPPD

pLDDT: mean 79.31, std 10.03, range [45.28, 92.12]